Protein AF-A0A3E2TNF8-F1 (afdb_monomer_lite)

Organism: NCBI:txid853

Foldseek 3Di:
DPPQPPVFLVSNLVVLVVVLVVDDPVVVVSNVVSVVVSVVSVVDDRVNVNVVCPDDD

InterPro domains:
  IPR025468 Putative transposon-transfer assisting protein [PF14203] (1-55)
  IPR041965 Putative transposon-transfer assisting superfamily [G3DSA:1.10.10.1850] (1-57)

pLDDT: mean 76.62, std 13.0, range [42.28, 89.75]

Radius of gyration: 12.12 Å; chains: 1; bounding box: 29×22×25 Å

Structure (mmCIF, N/CA/C/O backbone):
data_AF-A0A3E2TNF8-F1
#
_entry.id   AF-A0A3E2TNF8-F1
#
loop_
_atom_site.group_PDB
_atom_site.id
_atom_site.type_symbol
_atom_site.label_atom_id
_atom_site.label_alt_id
_atom_site.label_comp_id
_atom_site.label_asym_id
_atom_site.label_entity_id
_atom_site.label_seq_id
_atom_site.pdbx_PDB_ins_code
_atom_site.Cartn_x
_atom_site.Cartn_y
_atom_site.Cartn_z
_atom_site.occupancy
_atom_site.B_iso_or_equiv
_atom_site.auth_seq_id
_atom_site.auth_comp_id
_atom_site.auth_asym_id
_atom_site.auth_atom_id
_atom_site.pdbx_PDB_model_num
ATOM 1 N N . MET A 1 1 ? -16.550 2.463 -13.337 1.00 42.28 1 MET A N 1
ATOM 2 C CA . MET A 1 1 ? -16.329 1.052 -12.894 1.00 42.28 1 MET A CA 1
ATOM 3 C C . MET A 1 1 ? -14.912 0.953 -12.374 1.00 42.28 1 MET A C 1
ATOM 5 O O . MET A 1 1 ? -13.995 0.614 -13.116 1.00 42.28 1 MET A O 1
ATOM 9 N N . MET A 1 2 ? -14.730 1.332 -11.111 1.00 49.41 2 MET A N 1
ATOM 10 C CA . MET A 1 2 ? -13.435 1.266 -10.447 1.00 49.41 2 MET A CA 1
ATOM 11 C C . MET A 1 2 ? -13.021 -0.191 -10.277 1.00 49.41 2 MET A C 1
ATOM 13 O O . MET A 1 2 ? -13.471 -0.868 -9.359 1.00 49.41 2 MET A O 1
ATOM 17 N N . LEU A 1 3 ? -12.173 -0.675 -11.182 1.00 54.38 3 LEU A N 1
ATOM 18 C CA . LEU A 1 3 ? -11.710 -2.061 -11.191 1.00 54.38 3 LEU A CA 1
ATOM 19 C C . LEU A 1 3 ? -10.862 -2.443 -9.968 1.00 54.38 3 LEU A C 1
ATOM 21 O O . LEU A 1 3 ? -10.604 -3.623 -9.815 1.00 54.38 3 LEU A O 1
ATOM 25 N N . TYR A 1 4 ? -10.471 -1.479 -9.122 1.00 51.38 4 TYR A N 1
ATOM 26 C CA . TYR A 1 4 ? -9.564 -1.697 -7.986 1.00 51.38 4 TYR A CA 1
ATOM 27 C C . TYR A 1 4 ? -10.106 -1.213 -6.637 1.00 51.38 4 TYR A C 1
ATOM 29 O O . TYR A 1 4 ? -9.384 -1.209 -5.642 1.00 51.38 4 TYR A O 1
ATOM 37 N N . ASN A 1 5 ? -11.351 -0.731 -6.579 1.00 52.75 5 ASN A N 1
ATOM 38 C CA . ASN A 1 5 ? -11.907 -0.209 -5.334 1.00 52.75 5 ASN A CA 1
ATOM 39 C C . ASN A 1 5 ? -12.844 -1.246 -4.719 1.00 52.75 5 ASN A C 1
ATOM 41 O O . ASN A 1 5 ? -14.065 -1.150 -4.797 1.00 52.75 5 ASN A O 1
ATOM 45 N N . THR A 1 6 ? -12.260 -2.267 -4.093 1.00 56.25 6 THR A N 1
ATOM 46 C CA . THR A 1 6 ? -12.997 -3.295 -3.341 1.00 56.25 6 THR A CA 1
ATOM 47 C C . THR A 1 6 ? -13.643 -2.744 -2.051 1.00 56.25 6 THR A C 1
ATOM 49 O O . THR A 1 6 ? -14.106 -3.513 -1.209 1.00 56.25 6 THR A O 1
ATOM 52 N N . GLY A 1 7 ? -13.658 -1.417 -1.855 1.00 64.25 7 GLY A N 1
ATOM 53 C CA . GLY A 1 7 ? -14.279 -0.727 -0.720 1.00 64.25 7 GLY A CA 1
ATOM 54 C C . GLY A 1 7 ? -13.557 -0.915 0.616 1.00 64.25 7 GLY A C 1
ATOM 55 O O . GLY A 1 7 ? -14.035 -0.447 1.643 1.00 64.25 7 GLY A O 1
ATOM 56 N N . THR A 1 8 ? -12.417 -1.611 0.630 1.00 71.06 8 THR A N 1
ATOM 57 C CA . THR A 1 8 ? -11.643 -1.899 1.842 1.00 71.06 8 THR A CA 1
ATOM 58 C C . THR A 1 8 ? -10.145 -1.889 1.553 1.00 71.06 8 THR A C 1
ATOM 60 O O . THR A 1 8 ? -9.686 -2.366 0.514 1.00 71.06 8 THR A O 1
ATOM 63 N N . ARG A 1 9 ? -9.365 -1.401 2.522 1.00 81.69 9 ARG A N 1
ATOM 64 C CA . ARG A 1 9 ? -7.893 -1.364 2.507 1.00 81.69 9 ARG A CA 1
ATOM 65 C C . ARG A 1 9 ? -7.270 -2.716 2.154 1.00 81.69 9 ARG A C 1
ATOM 67 O O . ARG A 1 9 ? -6.329 -2.801 1.368 1.00 81.69 9 ARG A O 1
ATOM 74 N N . LEU A 1 10 ? -7.821 -3.787 2.730 1.00 80.44 10 LEU A N 1
ATOM 75 C CA . LEU A 1 10 ? -7.388 -5.162 2.481 1.00 80.44 10 LEU A CA 1
ATOM 76 C C . LEU A 1 10 ? -7.631 -5.607 1.035 1.00 80.44 10 LEU A C 1
ATOM 78 O O . LEU A 1 10 ? -6.777 -6.298 0.484 1.00 80.44 10 LEU A O 1
ATOM 82 N N . GLY A 1 11 ? -8.749 -5.204 0.425 1.00 81.69 11 GLY A N 1
ATOM 83 C CA . GLY A 1 11 ? -9.048 -5.502 -0.975 1.00 81.69 11 GLY A CA 1
ATOM 84 C C . GLY A 1 11 ? -8.024 -4.876 -1.920 1.00 81.69 11 GLY A C 1
ATOM 85 O O . GLY A 1 11 ? -7.408 -5.586 -2.711 1.00 81.69 11 GLY A O 1
ATOM 86 N N . LEU A 1 12 ? -7.717 -3.590 -1.718 1.00 80.75 12 LEU A N 1
ATOM 87 C CA . LEU A 1 12 ? -6.714 -2.868 -2.506 1.00 80.75 12 LEU A CA 1
ATOM 88 C C . LEU A 1 12 ? -5.315 -3.512 -2.403 1.00 80.75 12 LEU A C 1
ATOM 90 O O . LEU A 1 12 ? -4.624 -3.679 -3.406 1.00 80.75 12 LEU A O 1
ATOM 94 N N . ILE A 1 13 ? -4.905 -3.941 -1.200 1.00 84.88 13 ILE A N 1
ATOM 95 C CA . ILE A 1 13 ? -3.642 -4.677 -0.991 1.00 84.88 13 ILE A CA 1
ATOM 96 C C . ILE A 1 13 ? -3.646 -6.016 -1.742 1.00 84.88 13 ILE A C 1
ATOM 98 O O . ILE A 1 13 ? -2.618 -6.421 -2.293 1.00 84.88 13 ILE A O 1
ATOM 102 N N . HIS A 1 14 ? -4.776 -6.725 -1.740 1.00 84.31 14 HIS A N 1
ATOM 103 C CA . HIS A 1 14 ? -4.904 -8.016 -2.409 1.00 84.31 14 HIS A CA 1
ATOM 104 C C . HIS A 1 14 ? -4.780 -7.868 -3.928 1.00 84.31 14 HIS A C 1
ATOM 106 O O . HIS A 1 14 ? -4.053 -8.635 -4.558 1.00 84.31 14 HIS A O 1
ATOM 112 N N . GLU A 1 15 ? -5.417 -6.848 -4.502 1.00 83.75 15 GLU A N 1
ATOM 113 C CA . GLU A 1 15 ? -5.345 -6.553 -5.933 1.00 83.75 15 GLU A CA 1
ATOM 114 C C . GLU A 1 15 ? -3.950 -6.095 -6.366 1.00 83.75 15 GLU A C 1
ATOM 116 O O . GLU A 1 15 ? -3.424 -6.610 -7.351 1.00 83.75 15 GLU A O 1
ATOM 121 N N . LEU A 1 16 ? -3.288 -5.230 -5.587 1.00 84.62 16 LEU A N 1
ATOM 122 C CA . LEU A 1 16 ? -1.897 -4.830 -5.836 1.00 84.62 16 LEU A CA 1
ATOM 123 C C . LEU A 1 16 ? -0.939 -6.030 -5.825 1.00 84.62 16 LEU A C 1
ATOM 125 O O . LEU A 1 16 ? -0.043 -6.122 -6.665 1.00 84.62 16 LEU A O 1
ATOM 129 N N . ARG A 1 17 ? -1.138 -6.991 -4.911 1.00 85.31 17 ARG A N 1
ATOM 130 C CA . ARG A 1 17 ? -0.363 -8.246 -4.897 1.00 85.31 17 ARG A CA 1
ATOM 131 C C . ARG A 1 17 ? -0.650 -9.132 -6.103 1.00 85.31 17 ARG A C 1
ATOM 133 O O . ARG A 1 17 ? 0.268 -9.772 -6.615 1.00 85.31 17 ARG A O 1
ATOM 140 N N . LEU A 1 18 ? -1.903 -9.181 -6.542 1.00 85.69 18 LEU A N 1
ATOM 141 C CA . LEU A 1 18 ? -2.305 -9.909 -7.742 1.00 85.69 18 LEU A CA 1
ATOM 142 C C . LEU A 1 18 ? -1.643 -9.300 -8.980 1.00 85.69 18 LEU A C 1
ATOM 144 O O . LEU A 1 18 ? -1.026 -10.029 -9.749 1.00 85.69 18 LEU A O 1
ATOM 148 N N . MET A 1 19 ? -1.665 -7.973 -9.113 1.00 83.25 19 MET A N 1
ATOM 149 C CA . MET A 1 19 ? -0.947 -7.249 -10.163 1.00 83.25 19 MET A CA 1
ATOM 150 C C . MET A 1 19 ? 0.554 -7.523 -10.132 1.00 83.25 19 MET A C 1
ATOM 152 O O . MET A 1 19 ? 1.130 -7.813 -11.177 1.00 83.25 19 MET A O 1
ATOM 156 N N . GLN A 1 20 ? 1.180 -7.540 -8.950 1.00 81.00 20 GLN A N 1
ATOM 157 C CA . GLN A 1 20 ? 2.592 -7.912 -8.836 1.00 81.00 20 GLN A CA 1
ATOM 158 C C . GLN A 1 20 ? 2.909 -9.326 -9.346 1.00 81.00 20 GLN A C 1
ATOM 160 O O . GLN A 1 20 ? 4.033 -9.559 -9.783 1.00 81.00 20 GLN A O 1
ATOM 165 N N . CYS A 1 21 ? 1.965 -10.272 -9.288 1.00 82.62 21 CYS A N 1
ATOM 166 C CA . CYS A 1 21 ? 2.163 -11.606 -9.866 1.00 82.62 21 CYS A CA 1
ATOM 167 C C . CYS A 1 21 ? 2.109 -11.613 -11.399 1.00 82.62 21 CYS A C 1
ATOM 169 O O . CYS A 1 21 ? 2.636 -12.543 -12.004 1.00 82.62 21 CYS A O 1
ATOM 171 N N . TYR A 1 22 ? 1.487 -10.607 -12.017 1.00 82.75 22 TYR A N 1
ATOM 172 C CA . TYR A 1 22 ? 1.443 -10.458 -13.472 1.00 82.75 22 TYR A CA 1
ATOM 173 C C . TYR A 1 22 ? 2.609 -9.637 -14.031 1.00 82.75 22 TYR A C 1
ATOM 175 O O . TYR A 1 22 ? 2.860 -9.711 -15.232 1.00 82.75 22 TYR A O 1
ATOM 183 N N . LEU A 1 23 ? 3.317 -8.882 -13.184 1.00 81.94 23 LEU A N 1
ATOM 184 C CA . LEU A 1 23 ? 4.482 -8.104 -13.599 1.00 81.94 23 LEU A CA 1
ATOM 185 C C . LEU A 1 23 ? 5.627 -9.023 -14.027 1.00 81.94 23 LEU A C 1
ATOM 187 O O . LEU A 1 23 ? 5.984 -9.984 -13.338 1.00 81.94 23 LEU A O 1
ATOM 191 N N . MET A 1 24 ? 6.236 -8.692 -15.161 1.00 83.81 24 MET A N 1
ATOM 192 C CA . MET A 1 24 ? 7.456 -9.343 -15.611 1.00 83.81 24 MET A CA 1
ATOM 193 C C . MET A 1 24 ? 8.625 -9.010 -14.671 1.00 83.81 24 MET A C 1
ATOM 195 O O . MET A 1 24 ? 8.653 -7.945 -14.055 1.00 83.81 24 MET A O 1
ATOM 199 N N . PRO A 1 25 ? 9.642 -9.886 -14.573 1.00 74.56 25 PRO A N 1
ATOM 200 C CA . PRO A 1 25 ? 10.820 -9.640 -13.738 1.00 74.56 25 PRO A CA 1
ATOM 201 C C . PRO A 1 25 ? 11.623 -8.390 -14.142 1.00 74.56 25 PRO A C 1
ATOM 203 O O . PRO A 1 25 ? 12.387 -7.885 -13.326 1.00 74.56 25 PRO A O 1
ATOM 206 N N . ASP A 1 26 ? 11.439 -7.890 -15.367 1.00 80.12 26 ASP A N 1
ATOM 207 C CA . ASP A 1 26 ? 12.040 -6.644 -15.865 1.00 80.12 26 ASP A CA 1
ATOM 208 C C . ASP A 1 26 ? 11.299 -5.388 -15.356 1.00 80.12 26 ASP A C 1
ATOM 210 O O . ASP A 1 26 ? 11.856 -4.296 -15.293 1.00 80.12 26 ASP A O 1
ATOM 214 N N . GLU A 1 27 ? 10.050 -5.540 -14.906 1.00 83.69 27 GLU A N 1
ATOM 215 C CA . GLU A 1 27 ? 9.203 -4.463 -14.380 1.00 83.69 27 GLU A CA 1
ATOM 216 C C . GLU A 1 27 ? 9.431 -4.244 -12.873 1.00 83.69 27 GLU A C 1
ATOM 218 O O . GLU A 1 27 ? 8.500 -4.046 -12.086 1.00 83.69 27 GLU A O 1
ATOM 223 N N . THR A 1 28 ? 10.697 -4.261 -12.450 1.00 82.75 28 THR A N 1
ATOM 224 C CA . THR A 1 28 ? 11.114 -4.041 -11.055 1.00 82.75 28 THR A CA 1
ATOM 225 C C . THR A 1 28 ? 10.616 -2.714 -10.500 1.00 82.75 28 THR A C 1
ATOM 227 O O . THR A 1 28 ? 10.158 -2.680 -9.363 1.00 82.75 28 THR A O 1
ATOM 230 N N . ALA A 1 29 ? 10.587 -1.651 -11.309 1.00 86.69 29 ALA A N 1
ATOM 231 C CA . ALA A 1 29 ? 10.074 -0.346 -10.890 1.00 86.69 29 ALA A CA 1
ATOM 232 C C . ALA A 1 29 ? 8.588 -0.391 -10.479 1.00 86.69 29 ALA A C 1
ATOM 234 O O . ALA A 1 29 ? 8.206 0.178 -9.457 1.00 86.69 29 ALA A O 1
ATOM 235 N N . LEU A 1 30 ? 7.747 -1.099 -11.241 1.00 86.75 30 LEU A N 1
ATOM 236 C CA . LEU A 1 30 ? 6.328 -1.298 -10.915 1.00 86.75 30 LEU A CA 1
ATOM 237 C C . LEU A 1 30 ? 6.153 -2.202 -9.693 1.00 86.75 30 LEU A C 1
ATOM 239 O O . LEU A 1 30 ? 5.245 -1.990 -8.884 1.00 86.75 30 LEU A O 1
ATOM 243 N N . ARG A 1 31 ? 7.036 -3.193 -9.543 1.00 85.62 31 ARG A N 1
ATOM 244 C CA . ARG A 1 31 ? 7.034 -4.10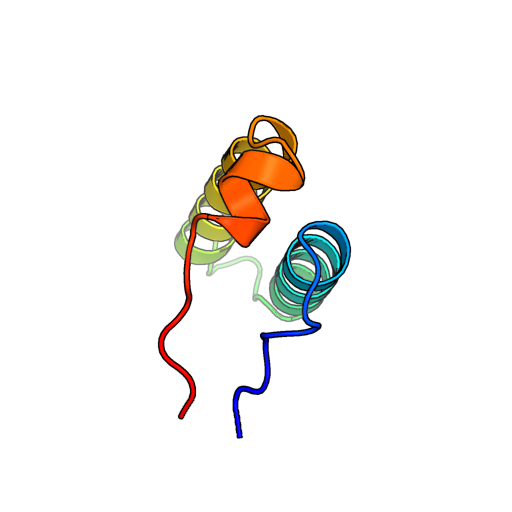5 -8.401 1.00 85.62 31 ARG A CA 1
ATOM 245 C C . ARG A 1 31 ? 7.370 -3.369 -7.107 1.00 85.62 31 ARG A C 1
ATOM 247 O O . ARG A 1 31 ? 6.579 -3.429 -6.169 1.00 85.62 31 ARG A O 1
ATOM 254 N N . GLU A 1 32 ? 8.457 -2.597 -7.100 1.00 88.44 32 GLU A N 1
ATOM 255 C CA . GLU A 1 32 ? 8.865 -1.741 -5.981 1.00 88.44 32 GLU A CA 1
ATOM 256 C C . GLU A 1 32 ? 7.805 -0.688 -5.653 1.00 88.44 32 GLU A C 1
ATOM 258 O O . GLU A 1 32 ? 7.491 -0.477 -4.483 1.00 88.44 32 GLU A O 1
ATOM 263 N N . LEU A 1 33 ? 7.207 -0.057 -6.670 1.00 87.75 33 LEU A N 1
ATOM 264 C CA . LEU A 1 33 ? 6.122 0.903 -6.468 1.00 87.75 33 LEU A CA 1
ATOM 265 C C . LEU A 1 33 ? 4.926 0.239 -5.775 1.00 87.75 33 LEU A C 1
ATOM 267 O O . LEU A 1 33 ? 4.399 0.769 -4.798 1.00 87.75 33 LEU A O 1
ATOM 271 N N . SER A 1 34 ? 4.522 -0.941 -6.245 1.00 86.88 34 SER A N 1
ATOM 272 C CA . SER A 1 34 ? 3.411 -1.692 -5.657 1.00 86.88 34 SER A CA 1
ATOM 273 C C . SER A 1 34 ? 3.716 -2.111 -4.217 1.00 86.88 34 SER A C 1
ATOM 275 O O . SER A 1 34 ? 2.837 -2.048 -3.363 1.00 86.88 34 SER A O 1
ATOM 277 N N . GLU A 1 35 ? 4.959 -2.499 -3.921 1.00 87.75 35 GLU A N 1
ATOM 278 C CA . GLU A 1 35 ? 5.382 -2.881 -2.569 1.00 87.75 35 GLU A CA 1
ATOM 279 C C . GLU A 1 35 ? 5.349 -1.687 -1.610 1.00 87.75 35 GLU A C 1
ATOM 281 O O . GLU A 1 35 ? 4.755 -1.785 -0.536 1.00 87.75 35 GLU A O 1
ATOM 286 N N . GLN A 1 36 ? 5.859 -0.530 -2.043 1.00 87.38 36 GLN A N 1
ATOM 287 C CA . GLN A 1 36 ? 5.789 0.719 -1.282 1.00 87.38 36 GLN A CA 1
ATOM 288 C C . GLN A 1 36 ? 4.344 1.157 -1.009 1.00 87.38 36 GLN A C 1
ATOM 290 O O . GLN A 1 36 ? 4.027 1.623 0.088 1.00 87.38 36 GLN A O 1
ATOM 295 N N . VAL A 1 37 ? 3.449 1.013 -1.992 1.00 85.56 37 VAL A N 1
ATOM 296 C CA . VAL A 1 37 ? 2.023 1.325 -1.817 1.00 85.56 37 VAL A CA 1
ATOM 297 C C . VAL A 1 37 ? 1.374 0.342 -0.838 1.00 85.56 37 VAL A C 1
ATOM 299 O O . VAL A 1 37 ? 0.649 0.778 0.053 1.00 85.56 37 VAL A O 1
ATOM 302 N N . ILE A 1 38 ? 1.674 -0.960 -0.924 1.00 86.88 38 ILE A N 1
ATOM 303 C CA . ILE A 1 38 ? 1.185 -1.970 0.030 1.00 86.88 38 ILE A CA 1
ATOM 304 C C . ILE A 1 38 ? 1.672 -1.675 1.454 1.00 86.88 38 ILE A C 1
ATOM 306 O O . ILE A 1 38 ? 0.892 -1.798 2.396 1.00 86.88 38 ILE A O 1
ATOM 310 N N . GLU A 1 39 ? 2.937 -1.299 1.646 1.00 89.75 39 GLU A N 1
ATOM 311 C CA . GLU A 1 39 ? 3.460 -0.940 2.968 1.00 89.75 39 GLU A CA 1
ATOM 312 C C . GLU A 1 39 ? 2.779 0.302 3.536 1.00 89.75 39 GLU A C 1
ATOM 314 O O . GLU A 1 39 ? 2.333 0.280 4.684 1.00 89.75 39 GLU A O 1
ATOM 319 N N . LYS A 1 40 ? 2.605 1.351 2.724 1.00 87.56 40 LYS A N 1
ATOM 320 C CA . LYS A 1 40 ? 1.834 2.534 3.128 1.00 87.56 40 LYS A CA 1
ATOM 321 C C . LYS A 1 40 ? 0.407 2.166 3.516 1.00 87.56 40 LYS A C 1
ATOM 323 O O . LYS A 1 40 ? -0.061 2.593 4.564 1.00 87.56 40 LYS A O 1
ATOM 328 N N . LEU A 1 41 ? -0.259 1.328 2.723 1.00 85.31 41 LEU A N 1
ATOM 329 C CA . LEU A 1 41 ? -1.607 0.845 3.023 1.00 85.31 41 LEU A CA 1
ATOM 330 C C . LEU A 1 41 ? -1.658 0.009 4.302 1.00 85.31 41 LEU A C 1
ATOM 332 O O . LEU A 1 41 ? -2.633 0.095 5.031 1.00 85.31 41 LEU A O 1
ATOM 336 N N . LYS A 1 42 ? -0.630 -0.782 4.620 1.00 84.38 42 LYS A N 1
ATOM 337 C CA . LYS A 1 42 ? -0.567 -1.517 5.894 1.00 84.38 42 LYS A CA 1
ATOM 338 C C . LYS A 1 42 ? -0.400 -0.597 7.102 1.00 84.38 42 LYS A C 1
ATOM 340 O O . LYS A 1 42 ? -0.917 -0.929 8.168 1.00 84.38 42 LYS A O 1
ATOM 345 N N . LEU A 1 43 ? 0.338 0.501 6.940 1.00 87.62 43 LEU A N 1
ATOM 346 C CA . LEU A 1 43 ? 0.538 1.514 7.979 1.00 87.62 43 LEU A CA 1
ATOM 347 C C . LEU A 1 43 ? -0.710 2.378 8.187 1.00 87.62 43 LEU A C 1
ATOM 349 O O . LEU A 1 43 ? -0.991 2.763 9.318 1.00 87.62 43 LEU A O 1
ATOM 353 N N . LEU A 1 44 ? -1.464 2.635 7.117 1.00 84.50 44 LEU A N 1
ATOM 354 C CA . LEU A 1 44 ? -2.767 3.294 7.169 1.00 84.50 44 LEU A CA 1
ATOM 355 C C . LEU A 1 44 ? -3.776 2.430 7.930 1.00 84.50 44 LEU A C 1
ATOM 357 O O . LEU A 1 44 ? -3.888 1.220 7.706 1.00 84.50 44 LEU A O 1
ATOM 361 N N . THR A 1 45 ? -4.546 3.056 8.814 1.00 82.25 45 THR A N 1
ATOM 362 C CA . THR A 1 45 ? -5.673 2.396 9.488 1.00 82.25 45 THR A CA 1
ATOM 363 C C . THR A 1 45 ? -6.918 2.395 8.607 1.00 82.25 45 THR A C 1
ATOM 365 O O . THR A 1 45 ? -7.065 3.229 7.719 1.00 82.25 45 THR A O 1
ATOM 368 N N . ASP A 1 46 ? -7.845 1.461 8.839 1.00 74.56 46 ASP A N 1
ATOM 369 C CA . ASP A 1 46 ? -9.094 1.391 8.065 1.00 74.56 46 ASP A CA 1
ATOM 370 C C . ASP A 1 46 ? -9.924 2.688 8.167 1.00 74.56 46 ASP A C 1
ATOM 372 O O . ASP A 1 46 ? -10.634 3.025 7.226 1.00 74.56 46 ASP A O 1
ATOM 376 N N . ALA A 1 47 ? -9.775 3.450 9.261 1.00 79.50 47 ALA A N 1
ATOM 377 C CA . ALA A 1 47 ? -10.365 4.780 9.422 1.00 79.50 47 ALA A CA 1
ATOM 378 C C . ALA A 1 47 ? -9.731 5.816 8.479 1.00 79.50 47 ALA A C 1
ATOM 380 O O . ALA A 1 47 ? -10.451 6.475 7.742 1.00 79.50 47 ALA A O 1
ATOM 381 N N . GLU A 1 48 ? -8.399 5.911 8.436 1.00 82.62 48 GLU A N 1
ATOM 382 C CA . GLU A 1 48 ? -7.696 6.814 7.510 1.00 82.62 48 GLU A CA 1
ATOM 383 C C . GLU A 1 48 ? -7.897 6.419 6.045 1.00 82.62 48 GLU A C 1
ATOM 385 O O . GLU A 1 48 ? -7.944 7.276 5.169 1.00 82.62 48 GLU A O 1
ATOM 390 N N . PHE A 1 49 ? -8.041 5.122 5.765 1.00 79.62 49 PHE A N 1
ATOM 391 C CA . PHE A 1 49 ? -8.366 4.637 4.428 1.00 79.62 49 PHE A CA 1
ATOM 392 C C . PHE A 1 49 ? -9.803 4.986 4.020 1.00 79.62 49 PHE A C 1
ATOM 394 O O . PHE A 1 49 ? -10.031 5.317 2.864 1.00 79.62 49 PHE A O 1
ATOM 401 N N . ALA A 1 50 ? -10.761 4.923 4.951 1.00 74.75 50 ALA A N 1
ATOM 402 C CA . ALA A 1 50 ? -12.145 5.328 4.709 1.00 74.75 50 ALA A CA 1
ATOM 403 C C . ALA A 1 50 ? -12.302 6.855 4.590 1.00 74.75 50 ALA A C 1
ATOM 405 O O . ALA A 1 50 ? -13.152 7.316 3.836 1.00 74.75 50 ALA A O 1
ATOM 406 N N . GLU A 1 51 ? -11.473 7.626 5.303 1.00 74.56 51 GLU A N 1
ATOM 407 C CA . GLU A 1 51 ? -11.364 9.085 5.145 1.00 74.56 51 GLU A CA 1
ATOM 408 C C . GLU A 1 51 ? -10.660 9.484 3.841 1.00 74.56 51 GLU A C 1
ATOM 410 O O . GLU A 1 51 ? -10.869 10.589 3.339 1.00 74.56 51 GLU A O 1
ATOM 415 N N . LEU A 1 52 ? -9.852 8.586 3.261 1.00 71.81 52 LEU A N 1
ATOM 416 C CA . LEU A 1 52 ? -9.393 8.683 1.879 1.00 71.81 52 LEU A CA 1
ATOM 417 C C . LEU A 1 52 ? -10.599 8.442 0.956 1.00 71.81 52 LEU A C 1
ATOM 419 O O . LEU A 1 52 ? -10.785 7.373 0.379 1.00 71.81 52 LEU A O 1
ATOM 423 N N . GLU A 1 53 ? -11.463 9.447 0.852 1.00 59.97 53 GLU A N 1
ATOM 424 C CA . GLU A 1 53 ? -12.612 9.445 -0.042 1.00 59.97 53 GLU A CA 1
ATOM 425 C C . GLU A 1 53 ? -12.089 9.396 -1.486 1.00 59.97 53 GLU A C 1
ATOM 427 O O . GLU A 1 53 ? -11.726 10.407 -2.088 1.00 59.97 53 GLU A O 1
ATOM 432 N N . PHE A 1 54 ? -11.965 8.187 -2.037 1.00 58.16 54 PHE A N 1
ATOM 433 C CA . PHE A 1 54 ? -11.738 8.013 -3.464 1.00 58.16 54 PHE A CA 1
ATOM 434 C C . PHE A 1 54 ? -13.008 8.504 -4.165 1.00 58.16 54 PHE A C 1
ATOM 436 O O . PHE A 1 54 ? -14.073 7.931 -3.917 1.00 58.16 54 PHE A O 1
ATOM 443 N N . PRO A 1 55 ? -12.935 9.561 -4.995 1.00 48.16 55 PRO A N 1
ATOM 444 C CA . PRO A 1 55 ? -14.123 10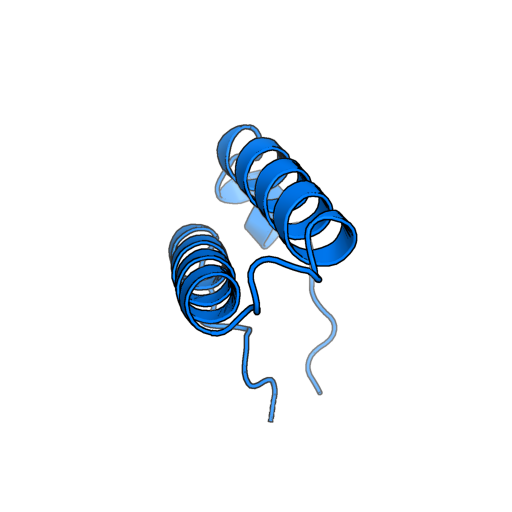.121 -5.622 1.00 48.16 55 PRO A CA 1
ATOM 445 C C . PRO A 1 55 ? -14.840 9.021 -6.415 1.00 48.16 55 PRO A C 1
ATOM 447 O O . PRO A 1 55 ? -14.173 8.311 -7.164 1.00 48.16 55 PRO A O 1
ATOM 450 N N . PRO A 1 56 ? -16.157 8.824 -6.239 1.00 51.91 56 PRO A N 1
ATOM 451 C CA . PRO A 1 56 ? -16.891 7.781 -6.944 1.00 51.91 56 PRO A CA 1
ATOM 452 C C . PRO A 1 56 ? -17.007 8.121 -8.438 1.00 51.91 56 PRO A C 1
ATOM 454 O O . PRO A 1 56 ? -17.638 9.113 -8.789 1.00 51.91 56 PRO A O 1
ATOM 457 N N . ASP A 1 57 ? -16.441 7.272 -9.301 1.00 49.03 57 ASP A N 1
ATOM 45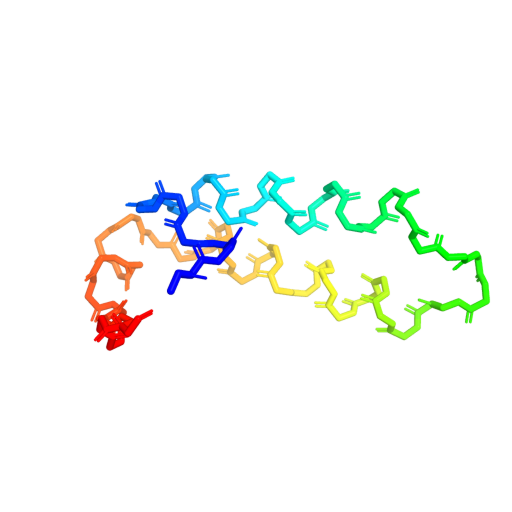8 C CA . ASP A 1 57 ? -16.623 7.278 -10.768 1.00 49.03 57 ASP A CA 1
ATOM 459 C C . ASP A 1 57 ? -16.756 5.837 -11.337 1.00 49.03 57 ASP A C 1
ATOM 461 O O . ASP A 1 57 ? -15.830 4.989 -11.223 1.00 49.03 57 ASP A O 1
#

Sequence (57 aa):
MMLYNTGTRLGLIHELRLMQCYLMPDETALRELSEQVIEKLKLLTDAEFAELEFPPD

Secondary structure (DSSP, 8-state):
--TT--SSHHHHHHHHHHHHHHS-TT-HHHHHHHHHHHHHHHHS-HHHHHHS-PPP-

=== Feature glossary ===
A reading guide for the features in this record.

Start from the sequence.

  · This is the polypeptide sequence — one letter per residue, N-terminus first. Length ranges from a few dozen residues for small domains to over a thousand for large multi-domain proteins.

Fold it, and you get atomic coordinates and the backbone conformation that goes with them.

  · Structure coordinates are given as an mmCIF _atom_site loop: one row per atom with element, residue name, chain id, sequence number, and x/y/z position in Å. Only the four main-chain atoms per residue are included here; side chains are omitted to keep the record compact.

  · Backbone dihedral angles. Every residue except chain termini has a φ (preceding-C → N → Cα → C) and a ψ (N → Cα → C → next-N). They are reported in degrees following the IUPAC sign convention. Secondary structure is essentially a statement about which (φ, ψ) basin each residue occupies.

  · The SS8 string is DSSP's per-residue secondary-structure call. α-helix (H) means an i→i+4 H-bond ladder; β-strand (E) means the residue participates in a β-sheet; 3₁₀ (G) and π (I) are tighter and wider helices; T/S are turns/bends; '-' is loop.

  · SS3 is a coarse helix/strand/coil call (letters a/b/c) made by the P-SEA algorithm from inter-Cα distances and dihedrals. It is less detailed than DSSP but needs only Cα positions.

Summarize the fold with a handful of shape descriptors and a per-residue structural alphabet.

  · Radius of gyration (Rg) is the root-mean-square distance of Cα atoms from their centroid — a single number for overall size and compactness. A globular domain of N residues has Rg ≈ 2.2·N^0.38 Å; an extended or disordered chain has a much larger Rg. The Cα contact count is the number of residue pairs whose Cα atoms are within 8 Å and are more than four positions apart in sequence — a standard proxy for tertiary packing density. The bounding box is the smallest axis-aligned box enclosing all Cα atoms.

  · The Foldseek 3Di string encodes local tertiary geometry as a 20-letter alphabet — one character per residue — derived from the relative positions of nearby Cα atoms. Unlike the amino-acid sequence, 3Di is a direct function of the 3D structure, so two proteins with the same fold have similar 3Di strings even at low sequence identity.

  · Solvent-accessible surface area (SASA) is the area in Å² traced out by the centre of a 1.4 Å probe sphere (a water molecule) rolled over the protein's van der Waals surface (Shrake–Rupley / Lee–Richards construction). Buried residues have near-zero SASA; fully exposed residues can exceed 200 Å². The total SASA scales roughly with the number of surface residues.

Ask how reliable the model is.

  · pLDDT (predicted Local Distance Difference Test) is AlphaFold's per-residue confidence score, ranging from 0 to 100. Values above 90 indicate high confidence (typically well-packed cores); 70–90 is confident; 50–70 low confidence; below 50 usually means the region is disordered or the prediction is unreliable there. AlphaFold stores pLDDT in the mmCIF B-factor column.

  · B-factor (Debye–Waller factor) reflects atomic displacement in the crystal lattice. It is an experimental observable (units Å²), not a prediction; low values mean the atom is pinned down, high values mean it moves or is heterogeneous across the crystal.

  · Predicted Aligned Error (PAE) is an AlphaFold confidence matrix: entry (i, j) is the expected error in the position of residue j, in ångströms, when the prediction is superimposed on the true structure at residue i. Low PAE within a block of residu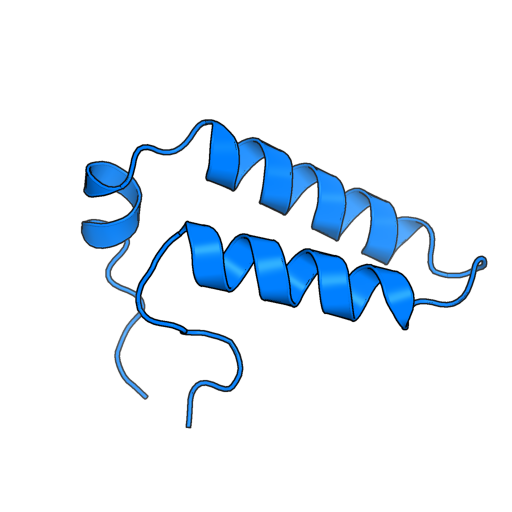es means that block is internally rigid and well-predicted; high PAE between two blocks means their relative placement is uncertain even if each block individually is confident.

Place it in context: what it resembles, what it is annotated as, and how it looks.

  · Nearest PDB neighbors are the top structural matches found by Foldseek when searching this structure against the entire Protein Data Bank. 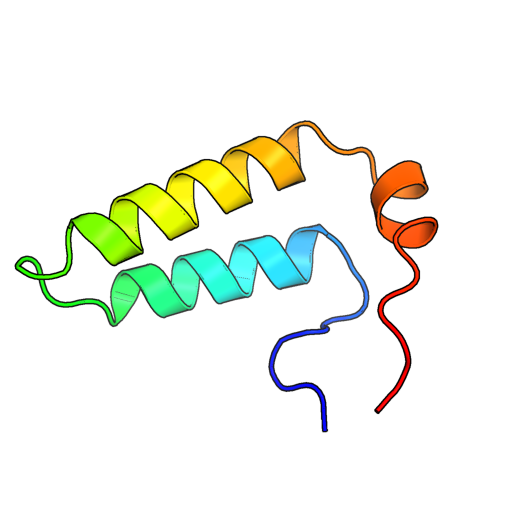Each hit reports a TM-score (0 to 1; >0.5 almost always implies the same fold) and an E-value. These are *structural* homologs — they may share no detectable sequence similarity.

  · Functional annotations link the protein to curated databases. InterPro entries identify conserved domains and families by matching the sequ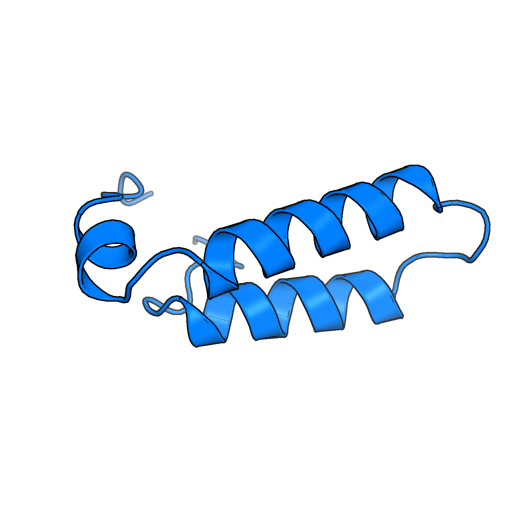ence against member-database signatures (Pfam, PROSITE, CDD, …). Gene Ontology (GO) terms describe molecular function, biological process, and cellular component in a controlled vocabulary. CATH places the structure in a hierarchical fold classification (Class/Architecture/Topology/Homologous-superfamily). The organism is the source species.

  · Three diagnostic plots accompany the record. The Cα contact map visualizes the tertiary structure as a 2D adjacency matrix (8 Å cutoff, sequence-local contacts suppressed). The Ramachandran plot shows the distribution of backbone (φ, ψ) torsions, with points in the α and β basins reflecting secondary structure content. The PAE plot shows AlphaFold's inter-residue confidence as a color matrix.

  · Six rendered views show the 3D structure from the faces of a cube — i.e. along ±x, ±y, ±z. Rendering representation is drawn randomly per protein from cartoon (secondary-structure ribbons), sticks (backbone bonds), or molecular surface; coloring is either N→C rainbow (blue at the N-terminus through red at the C-terminus) or one color per chain.